Protein AF-K9PZU0-F1 (afdb_monomer_lite)

Radius of gyration: 14.16 Å; chains: 1; bounding box: 27×31×45 Å

pLDDT: mean 70.78, std 11.99, range [40.94, 88.12]

Foldseek 3Di:
DDKDWDDKDKDFAFDKAFDPDDFFWKDKAAPDQFPQDQDPNDRDHWWKWKWFWFDDPNDTDTDPDIDTADNGGPIDGPVVDPTDGGIIGIHRGRMIMMTGIHDD

Secondary structure (DSSP, 8-state):
--EEEEEEEEEETT-EEE--S--SEEEEEESS---EEEETTEEEEPPEEEEEEEEETTEEEE-S--EEEPSS---EE-TT--S-EEEEEEES-SEEEEEEEEE-

Structure (mmCIF, N/CA/C/O backbone):
data_AF-K9PZU0-F1
#
_entry.id   AF-K9PZU0-F1
#
loop_
_atom_site.group_PDB
_atom_site.id
_atom_site.type_symbol
_atom_site.label_atom_id
_atom_site.label_alt_id
_atom_site.label_comp_id
_atom_site.label_asym_id
_atom_site.label_entity_id
_atom_site.label_seq_id
_atom_site.pdbx_PDB_ins_code
_atom_site.Cartn_x
_atom_site.Cartn_y
_atom_site.Cartn_z
_atom_site.occupancy
_atom_site.B_iso_or_equiv
_atom_site.auth_seq_id
_atom_site.auth_comp_id
_atom_site.auth_asym_id
_atom_site.auth_atom_id
_atom_site.pdbx_PDB_model_num
ATOM 1 N N . MET A 1 1 ? -13.803 16.997 -0.142 1.00 66.81 1 MET A N 1
ATOM 2 C CA . MET A 1 1 ? -13.209 16.228 0.967 1.00 66.81 1 MET A CA 1
ATOM 3 C C . MET A 1 1 ? -11.743 16.609 1.054 1.00 66.81 1 MET A C 1
ATOM 5 O O . MET A 1 1 ? -11.105 16.636 0.006 1.00 66.81 1 MET A O 1
ATOM 9 N N . THR A 1 2 ? -11.242 16.973 2.234 1.00 82.69 2 THR A N 1
ATOM 10 C CA . THR A 1 2 ? -9.846 17.409 2.424 1.00 82.69 2 THR A CA 1
ATOM 11 C C . THR A 1 2 ? -9.033 16.243 2.979 1.00 82.69 2 THR A C 1
ATOM 13 O O . THR A 1 2 ? -9.517 15.538 3.859 1.00 82.69 2 THR A O 1
ATOM 16 N N . LEU A 1 3 ? -7.830 16.017 2.445 1.00 82.25 3 LEU A N 1
ATOM 17 C CA . LEU A 1 3 ? -6.925 14.956 2.893 1.00 82.25 3 LEU A CA 1
ATOM 18 C C . LEU A 1 3 ? -5.778 15.557 3.706 1.00 82.25 3 LEU A C 1
ATOM 20 O O . LEU A 1 3 ? -5.095 16.461 3.223 1.00 82.25 3 LEU A O 1
ATOM 24 N N . ILE A 1 4 ? -5.553 15.040 4.912 1.00 86.94 4 ILE A N 1
ATOM 25 C CA . ILE A 1 4 ? -4.469 15.455 5.809 1.00 86.94 4 ILE A CA 1
ATOM 26 C C . ILE A 1 4 ? -3.415 14.341 5.839 1.00 86.94 4 ILE A C 1
ATOM 28 O O . ILE A 1 4 ? -3.770 13.199 6.134 1.00 86.94 4 ILE A O 1
ATOM 32 N N . PRO A 1 5 ? -2.136 14.619 5.521 1.00 86.44 5 PRO A N 1
ATOM 33 C CA . PRO A 1 5 ? -1.083 13.615 5.620 1.00 86.44 5 PRO A CA 1
ATOM 34 C C . PRO A 1 5 ? -0.810 13.287 7.093 1.00 86.44 5 PRO A C 1
ATOM 36 O O . PRO A 1 5 ? -0.547 14.188 7.887 1.00 86.44 5 PRO A O 1
ATOM 39 N N . VAL A 1 6 ? -0.839 12.002 7.447 1.00 88.12 6 VAL A N 1
ATOM 40 C CA . VAL A 1 6 ? -0.603 11.524 8.825 1.00 88.12 6 VAL A CA 1
ATOM 41 C C . VAL A 1 6 ? 0.738 10.811 8.988 1.00 88.12 6 VAL A C 1
ATOM 43 O O . VAL A 1 6 ? 1.314 10.816 10.071 1.00 88.12 6 VAL A O 1
ATOM 46 N N . SER A 1 7 ? 1.275 10.224 7.917 1.00 87.31 7 SER A N 1
ATOM 47 C CA . SER A 1 7 ? 2.602 9.601 7.918 1.00 87.31 7 SER A CA 1
ATOM 48 C C . SER A 1 7 ? 3.200 9.614 6.516 1.00 87.31 7 SER A C 1
ATOM 50 O O . SER A 1 7 ? 2.481 9.450 5.534 1.00 87.31 7 SER A O 1
ATOM 52 N N . THR A 1 8 ? 4.511 9.827 6.405 1.00 87.25 8 THR A N 1
ATOM 53 C CA . THR A 1 8 ? 5.255 9.722 5.143 1.00 87.25 8 THR A CA 1
ATOM 54 C C . THR A 1 8 ? 6.535 8.947 5.382 1.00 87.25 8 THR A C 1
ATOM 56 O O . THR A 1 8 ? 7.333 9.313 6.243 1.00 87.25 8 THR A O 1
ATOM 59 N N . VAL A 1 9 ? 6.750 7.895 4.602 1.00 86.31 9 VAL A N 1
ATOM 60 C CA . VAL A 1 9 ? 7.939 7.051 4.708 1.00 86.31 9 VAL A CA 1
ATOM 61 C C . VAL A 1 9 ? 8.508 6.751 3.334 1.00 86.31 9 VAL A C 1
ATOM 63 O O . VAL A 1 9 ? 7.788 6.671 2.340 1.00 86.31 9 VAL A O 1
ATOM 66 N N . GLN A 1 10 ? 9.819 6.556 3.277 1.00 84.88 10 GLN A N 1
ATOM 67 C CA . GLN A 1 10 ? 10.474 6.005 2.104 1.00 84.88 10 GLN A CA 1
ATOM 68 C C . GLN A 1 10 ? 10.699 4.512 2.333 1.00 84.88 10 GLN A C 1
ATOM 70 O O . GLN A 1 10 ? 11.356 4.140 3.301 1.00 84.88 10 GLN A O 1
ATOM 75 N N . ALA A 1 11 ? 10.184 3.678 1.435 1.00 78.81 11 ALA A N 1
ATOM 76 C CA . ALA A 1 11 ? 10.318 2.227 1.499 1.00 78.81 11 ALA A CA 1
ATOM 77 C C . ALA A 1 11 ? 11.074 1.687 0.281 1.00 78.81 11 ALA A C 1
ATOM 79 O O . ALA A 1 11 ? 10.920 2.183 -0.845 1.00 78.81 11 ALA A O 1
ATOM 80 N N . LYS A 1 12 ? 11.894 0.661 0.506 1.00 76.06 12 LYS A N 1
ATOM 81 C CA . LYS A 1 12 ? 12.575 -0.114 -0.541 1.00 76.06 12 LYS A CA 1
ATOM 82 C C . LYS A 1 12 ? 11.801 -1.394 -0.866 1.00 76.06 12 LYS A C 1
ATOM 84 O O . LYS A 1 12 ? 10.877 -1.785 -0.162 1.00 76.06 12 LYS A O 1
ATOM 89 N N . SER A 1 13 ? 12.191 -2.055 -1.957 1.00 70.56 13 SER A N 1
ATOM 90 C CA . SER A 1 13 ? 11.590 -3.327 -2.385 1.00 70.56 13 SER A CA 1
ATOM 91 C C . SER A 1 13 ? 11.542 -4.358 -1.262 1.00 70.56 13 SER A C 1
ATOM 93 O O . SER A 1 13 ? 12.586 -4.696 -0.708 1.00 70.56 13 SER A O 1
ATOM 95 N N . GLY A 1 14 ? 10.359 -4.922 -1.011 1.00 67.81 14 GLY A N 1
ATOM 96 C CA . GLY A 1 14 ? 10.173 -5.981 -0.016 1.00 67.81 14 GLY A CA 1
ATOM 97 C C . GLY A 1 14 ? 10.266 -5.506 1.436 1.00 67.81 14 GLY A C 1
ATOM 98 O O . GLY A 1 14 ? 10.214 -6.334 2.343 1.00 67.81 14 GLY A O 1
ATOM 99 N N . GLU A 1 15 ? 10.398 -4.197 1.674 1.00 74.00 15 GLU A N 1
ATOM 100 C CA . GLU A 1 15 ? 10.244 -3.636 3.011 1.00 74.00 15 GLU A CA 1
ATOM 101 C C . GLU A 1 15 ? 8.758 -3.526 3.357 1.00 74.00 15 GLU A C 1
ATOM 103 O O . GLU A 1 15 ? 7.926 -3.129 2.538 1.00 74.00 15 GLU A O 1
ATOM 108 N N . ARG A 1 16 ? 8.437 -3.866 4.605 1.00 75.50 16 ARG A N 1
ATOM 109 C CA . ARG A 1 16 ? 7.115 -3.634 5.182 1.00 75.50 16 ARG A CA 1
ATOM 110 C C . ARG A 1 16 ? 7.108 -2.265 5.833 1.00 75.50 16 ARG A C 1
ATOM 112 O O . ARG A 1 16 ? 8.001 -1.961 6.624 1.00 75.50 16 ARG A O 1
ATOM 119 N N . ILE A 1 17 ? 6.087 -1.470 5.543 1.00 77.81 17 ILE A N 1
ATOM 120 C CA . ILE A 1 17 ? 5.865 -0.215 6.257 1.00 77.81 17 ILE A CA 1
ATOM 121 C C . ILE A 1 17 ? 5.022 -0.518 7.487 1.00 77.81 17 ILE A C 1
ATOM 123 O O . ILE A 1 17 ? 3.870 -0.905 7.301 1.00 77.81 17 ILE A O 1
ATOM 127 N N . PRO A 1 18 ? 5.532 -0.325 8.713 1.00 77.00 18 PRO A N 1
ATOM 128 C CA . PRO A 1 18 ? 4.689 -0.373 9.895 1.00 77.00 18 PRO A CA 1
ATOM 129 C C . PRO A 1 18 ? 3.718 0.809 9.883 1.00 77.00 18 PRO A C 1
ATOM 131 O O . PRO A 1 18 ? 4.106 1.945 9.600 1.00 77.00 18 PRO A O 1
ATOM 134 N N . VAL A 1 19 ? 2.461 0.543 10.217 1.00 76.31 19 VAL A N 1
ATOM 135 C CA . VAL A 1 19 ? 1.427 1.562 10.355 1.00 76.31 19 VAL A CA 1
ATOM 136 C C . VAL A 1 19 ? 0.916 1.552 11.789 1.00 76.31 19 VAL A C 1
ATOM 138 O O . VAL A 1 19 ? 0.433 0.539 12.281 1.00 76.31 19 VAL A O 1
ATOM 141 N N . SER A 1 20 ? 1.055 2.689 12.471 1.00 68.62 20 SER A N 1
ATOM 142 C CA . SER A 1 20 ? 0.620 2.882 13.862 1.00 68.62 20 SER A CA 1
ATOM 143 C C . SER A 1 20 ? -0.515 3.900 14.003 1.00 68.62 20 SER A C 1
ATOM 145 O O . SER A 1 20 ? -0.844 4.303 15.114 1.00 68.62 20 SER A O 1
ATOM 147 N N . VAL A 1 21 ? -1.059 4.374 12.883 1.00 68.50 21 VAL A N 1
ATOM 148 C CA . VAL A 1 21 ? -2.092 5.412 12.804 1.00 68.50 21 VAL A CA 1
ATOM 149 C C . VAL A 1 21 ? -3.145 4.973 11.802 1.00 68.50 21 VAL A C 1
ATOM 151 O O . VAL A 1 21 ? -2.793 4.481 10.732 1.00 68.50 21 VAL A O 1
ATOM 154 N N . GLU A 1 22 ? -4.420 5.148 12.143 1.00 76.00 22 GLU A N 1
ATOM 155 C CA . GLU A 1 22 ? -5.520 4.938 11.201 1.00 76.00 22 GLU A CA 1
ATOM 156 C C . GLU A 1 22 ? -5.385 5.901 10.014 1.00 76.00 22 GLU A C 1
ATOM 158 O O . GLU A 1 22 ? -4.981 7.056 10.163 1.00 76.00 22 GLU A O 1
ATOM 163 N N . PHE A 1 23 ? -5.691 5.411 8.818 1.00 79.06 23 PHE A N 1
ATOM 164 C CA . PHE A 1 23 ? -5.611 6.182 7.585 1.00 79.06 23 PHE A CA 1
ATOM 165 C C . PHE A 1 23 ? -6.708 5.717 6.629 1.00 79.06 23 PHE A C 1
ATOM 167 O O . PHE A 1 23 ? -7.011 4.530 6.541 1.00 79.06 23 PHE A O 1
ATOM 174 N N . ASP A 1 24 ? -7.277 6.661 5.887 1.00 75.38 24 ASP A N 1
ATOM 175 C CA . ASP A 1 24 ? -8.332 6.389 4.907 1.00 75.38 24 ASP A CA 1
ATOM 176 C C . ASP A 1 24 ? -7.744 6.108 3.517 1.00 75.38 24 ASP A C 1
ATOM 178 O O . ASP A 1 24 ? -8.365 5.449 2.681 1.00 75.38 24 ASP A O 1
ATOM 182 N N . TYR A 1 25 ? -6.533 6.620 3.263 1.00 77.50 25 TYR A N 1
ATOM 183 C CA . TYR A 1 25 ? -5.937 6.649 1.933 1.00 77.50 25 TYR A CA 1
ATOM 184 C C . TYR A 1 25 ? -4.425 6.467 1.921 1.00 77.50 25 TYR A C 1
ATOM 186 O O . TYR A 1 25 ? -3.711 6.954 2.798 1.00 77.50 25 TYR A O 1
ATOM 194 N N . VAL A 1 26 ? -3.930 5.862 0.839 1.00 78.94 26 VAL A N 1
ATOM 195 C CA . VAL A 1 26 ? -2.494 5.724 0.550 1.00 78.94 26 VAL A CA 1
ATOM 196 C C . VAL A 1 26 ? -2.155 6.394 -0.773 1.00 78.94 26 VAL A C 1
ATOM 198 O O . VAL A 1 26 ? -2.784 6.124 -1.799 1.00 78.94 26 VAL A O 1
ATOM 201 N N . GLN A 1 27 ? -1.108 7.214 -0.770 1.00 79.69 27 GLN A N 1
ATOM 202 C CA . GLN A 1 27 ? -0.457 7.716 -1.974 1.00 79.69 27 GLN A CA 1
ATOM 203 C C . GLN A 1 27 ? 0.945 7.123 -2.094 1.00 79.69 27 GLN A C 1
ATOM 205 O O . GLN A 1 27 ? 1.692 7.083 -1.120 1.00 79.69 27 GLN A O 1
ATOM 210 N N . VAL A 1 28 ? 1.323 6.709 -3.306 1.00 77.56 28 VAL A N 1
ATOM 211 C CA . VAL A 1 28 ? 2.647 6.138 -3.586 1.00 77.56 28 VAL A CA 1
ATOM 212 C C . VAL A 1 28 ? 3.341 6.914 -4.692 1.00 77.56 28 VAL A C 1
ATOM 214 O O . VAL A 1 28 ? 2.946 6.862 -5.854 1.00 77.56 28 VAL A O 1
ATOM 217 N N . GLN A 1 29 ? 4.408 7.620 -4.341 1.00 78.38 29 GLN A N 1
ATOM 218 C CA . GLN A 1 29 ? 5.281 8.303 -5.281 1.00 78.38 29 GLN A CA 1
ATOM 219 C C . GLN A 1 29 ? 6.524 7.456 -5.562 1.00 78.38 29 GLN A C 1
ATOM 221 O O . GLN A 1 29 ? 7.304 7.111 -4.680 1.00 78.38 29 GLN A O 1
ATOM 226 N N . PHE A 1 30 ? 6.754 7.163 -6.833 1.00 72.00 30 PHE A N 1
ATOM 227 C CA . PHE A 1 30 ? 7.904 6.388 -7.274 1.00 72.00 30 PHE A CA 1
ATOM 228 C C . PHE A 1 30 ? 9.173 7.251 -7.283 1.00 72.00 30 PHE A C 1
ATOM 230 O O . PHE A 1 30 ? 9.223 8.263 -7.978 1.00 72.00 30 PHE A O 1
ATOM 237 N N . LEU A 1 31 ? 10.215 6.835 -6.553 1.00 67.81 31 LEU A N 1
ATOM 238 C CA . LEU A 1 31 ? 11.507 7.545 -6.516 1.00 67.81 31 LEU A CA 1
ATOM 239 C C . LEU A 1 31 ? 12.480 7.106 -7.607 1.00 67.81 31 LEU A C 1
ATOM 241 O O . LEU A 1 31 ? 13.401 7.831 -7.970 1.00 67.81 31 LEU A O 1
ATOM 245 N N . THR A 1 32 ? 12.297 5.897 -8.119 1.00 61.19 32 THR A N 1
ATOM 246 C CA . THR A 1 32 ? 13.080 5.365 -9.233 1.00 61.19 32 THR A CA 1
ATOM 247 C C . THR A 1 32 ? 12.121 4.972 -10.339 1.00 61.19 32 THR A C 1
ATOM 249 O O . THR A 1 32 ? 10.962 4.648 -10.069 1.00 61.19 32 THR A O 1
ATOM 252 N N . PHE A 1 33 ? 12.588 4.984 -11.589 1.00 55.41 33 PHE A N 1
ATOM 253 C CA . PHE A 1 33 ? 11.862 4.306 -12.654 1.00 55.41 33 PHE A CA 1
ATOM 254 C C . PHE A 1 33 ? 11.698 2.847 -12.212 1.00 55.41 33 PHE A C 1
ATOM 256 O O . PHE A 1 33 ? 12.683 2.110 -12.140 1.00 55.41 33 PHE A O 1
ATOM 263 N N . ALA A 1 34 ? 10.474 2.463 -11.830 1.00 54.00 34 ALA A N 1
ATOM 264 C CA . ALA A 1 34 ? 10.124 1.080 -11.533 1.00 54.00 34 ALA A CA 1
ATOM 265 C C . ALA A 1 34 ? 10.651 0.186 -12.658 1.00 54.00 34 ALA A C 1
ATOM 267 O O . ALA A 1 34 ? 10.725 0.651 -13.800 1.00 54.00 34 ALA A O 1
ATOM 268 N N . ASN A 1 35 ? 11.070 -1.042 -12.312 1.00 51.56 35 ASN A N 1
ATOM 269 C CA . ASN A 1 35 ? 11.746 -1.964 -13.227 1.00 51.56 35 ASN A CA 1
ATOM 270 C C . ASN A 1 35 ? 11.105 -1.866 -14.610 1.00 51.56 35 ASN A C 1
ATOM 272 O O . ASN A 1 35 ? 9.940 -2.217 -14.805 1.00 51.56 35 ASN A O 1
ATOM 276 N N . VAL A 1 36 ? 11.864 -1.293 -15.538 1.00 53.97 36 VAL A N 1
ATOM 277 C CA . VAL A 1 36 ? 11.458 -1.207 -16.925 1.00 53.97 36 VAL A CA 1
ATOM 278 C C . VAL A 1 36 ? 11.599 -2.621 -17.456 1.00 53.97 36 VAL A C 1
ATOM 280 O O . VAL A 1 36 ? 12.711 -3.080 -17.713 1.00 53.97 36 VAL A O 1
ATOM 283 N N . SER A 1 37 ? 10.484 -3.330 -17.553 1.00 53.41 37 SER A N 1
ATOM 284 C CA . SER A 1 37 ? 10.431 -4.623 -18.214 1.00 53.41 37 SER A CA 1
ATOM 285 C C . SER A 1 37 ? 9.997 -4.425 -19.663 1.00 53.41 37 SER A C 1
ATOM 287 O O . SER A 1 37 ? 9.344 -3.445 -20.026 1.00 53.41 37 SER A O 1
ATOM 289 N N . HIS A 1 38 ? 10.404 -5.352 -20.519 1.00 48.94 38 HIS A N 1
ATOM 290 C CA . HIS A 1 38 ? 9.885 -5.428 -21.875 1.00 48.94 38 HIS A CA 1
ATOM 291 C C . HIS A 1 38 ? 8.837 -6.533 -21.881 1.00 48.94 38 HIS A C 1
ATOM 293 O O . HIS A 1 38 ? 9.136 -7.667 -21.513 1.00 48.94 38 HIS A O 1
ATOM 299 N N . PHE A 1 39 ? 7.611 -6.184 -22.254 1.00 41.53 39 PHE A N 1
ATOM 300 C CA . PHE A 1 39 ? 6.547 -7.147 -22.504 1.00 41.53 39 PHE A CA 1
ATOM 301 C C . PHE A 1 39 ? 6.083 -6.916 -23.938 1.00 41.53 39 PHE A C 1
ATOM 303 O O . PHE A 1 39 ? 5.755 -5.786 -24.295 1.00 41.53 39 PHE A O 1
ATOM 310 N N . ASP A 1 40 ? 6.151 -7.960 -24.763 1.00 43.09 40 ASP A N 1
ATOM 311 C CA . ASP A 1 40 ? 5.763 -7.914 -26.180 1.00 43.09 40 ASP A CA 1
ATOM 312 C C . ASP A 1 40 ? 6.478 -6.816 -27.006 1.00 43.09 40 ASP A C 1
ATOM 314 O O . ASP A 1 40 ? 5.887 -6.124 -27.824 1.00 43.09 40 ASP A O 1
ATOM 318 N N . GLY A 1 41 ? 7.768 -6.575 -26.734 1.00 50.47 41 GLY A N 1
ATOM 319 C CA . GLY A 1 41 ? 8.560 -5.548 -27.431 1.00 50.47 41 GLY A CA 1
ATOM 320 C C . GLY A 1 41 ? 8.306 -4.099 -26.985 1.00 50.47 41 GLY A C 1
ATOM 321 O O . GLY A 1 41 ? 9.055 -3.205 -27.378 1.00 50.47 41 GLY A O 1
ATOM 322 N N . TYR A 1 42 ? 7.331 -3.852 -26.104 1.00 40.94 42 TYR A N 1
ATOM 323 C CA . TYR A 1 42 ? 7.037 -2.523 -25.570 1.00 40.94 42 TYR A CA 1
ATOM 324 C C . TYR A 1 42 ? 7.670 -2.297 -24.194 1.00 40.94 42 TYR A C 1
ATOM 326 O O . TYR A 1 42 ? 7.637 -3.152 -23.302 1.00 40.94 42 TYR A O 1
ATOM 334 N N . LYS A 1 43 ? 8.217 -1.089 -24.006 1.00 50.72 43 LYS A N 1
ATOM 335 C CA . LYS A 1 43 ? 8.747 -0.609 -22.727 1.00 50.72 43 LYS A CA 1
ATOM 336 C C . LYS A 1 43 ? 7.598 -0.462 -21.726 1.00 50.72 43 LYS A C 1
ATOM 338 O O . LYS A 1 43 ? 6.855 0.518 -21.773 1.00 50.72 43 L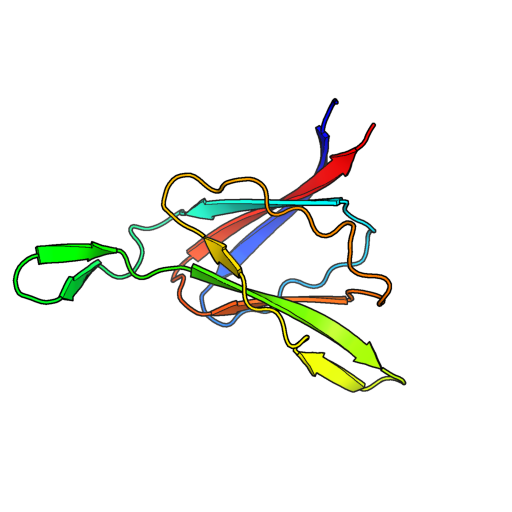YS A O 1
ATOM 343 N N . THR A 1 44 ? 7.477 -1.413 -20.807 1.00 52.62 44 THR A N 1
ATOM 344 C CA . THR A 1 44 ? 6.434 -1.437 -19.779 1.00 52.62 44 THR A CA 1
ATOM 345 C C . THR A 1 44 ? 7.056 -1.167 -18.414 1.00 52.62 44 THR A C 1
ATOM 347 O O . THR A 1 44 ? 8.190 -1.545 -18.128 1.00 52.62 44 THR A O 1
ATOM 350 N N . ILE A 1 45 ? 6.337 -0.451 -17.557 1.00 58.38 45 ILE A N 1
ATOM 351 C CA . ILE A 1 45 ? 6.771 -0.217 -16.180 1.00 58.38 45 ILE A CA 1
ATOM 352 C C . ILE A 1 45 ? 6.094 -1.249 -15.299 1.00 58.38 45 ILE A C 1
ATOM 354 O O . ILE A 1 45 ? 4.869 -1.383 -15.348 1.00 58.38 45 ILE A O 1
ATOM 358 N N . ALA A 1 46 ? 6.897 -1.975 -14.520 1.00 58.66 46 ALA A N 1
ATOM 359 C CA . ALA A 1 46 ? 6.383 -2.959 -13.586 1.00 58.66 46 ALA A CA 1
ATOM 360 C C . ALA A 1 46 ? 5.359 -2.305 -12.634 1.00 58.66 46 ALA A C 1
ATOM 362 O O . ALA A 1 46 ? 5.645 -1.245 -12.067 1.00 58.66 46 ALA A O 1
ATOM 363 N N . PRO A 1 47 ? 4.163 -2.896 -12.474 1.00 58.81 47 PRO A N 1
ATOM 364 C CA . PRO A 1 47 ? 3.192 -2.416 -11.500 1.00 58.81 47 PRO A CA 1
ATOM 365 C C . PRO A 1 47 ? 3.731 -2.539 -10.071 1.00 58.81 47 PRO A C 1
ATOM 367 O O . PRO A 1 47 ? 4.411 -3.515 -9.754 1.00 58.81 47 PRO A O 1
ATOM 370 N N . ILE A 1 48 ? 3.387 -1.577 -9.208 1.00 68.06 48 ILE A N 1
ATOM 371 C CA . ILE A 1 48 ? 3.505 -1.769 -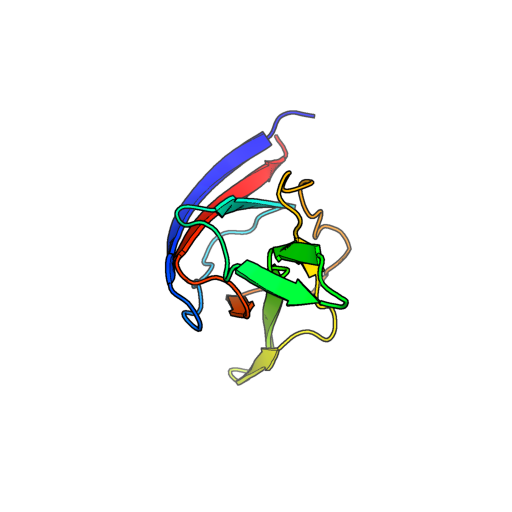7.757 1.00 68.06 48 ILE A CA 1
ATOM 372 C C . ILE A 1 48 ? 2.253 -2.472 -7.273 1.00 68.06 48 ILE A C 1
ATOM 374 O O . ILE A 1 48 ? 1.139 -2.064 -7.613 1.00 68.06 48 ILE A O 1
ATOM 378 N N . PHE A 1 49 ? 2.465 -3.485 -6.447 1.00 73.38 49 PHE A N 1
ATOM 379 C CA . PHE A 1 49 ? 1.432 -4.139 -5.677 1.00 73.38 49 PHE A CA 1
ATOM 380 C C . PHE A 1 49 ? 1.546 -3.700 -4.223 1.00 73.38 49 PHE A C 1
ATOM 382 O O . PHE A 1 49 ? 2.628 -3.729 -3.636 1.00 73.38 49 PHE A O 1
ATOM 389 N N . ILE A 1 50 ? 0.423 -3.259 -3.669 1.00 76.06 50 ILE A N 1
ATOM 390 C CA . ILE A 1 50 ? 0.294 -2.954 -2.248 1.00 76.06 50 ILE A CA 1
ATOM 391 C C . ILE A 1 50 ? -0.676 -3.957 -1.663 1.00 76.06 50 ILE A C 1
ATOM 393 O O . ILE A 1 50 ? -1.790 -4.108 -2.170 1.00 76.06 50 ILE A O 1
ATOM 397 N N . GLN A 1 51 ? -0.259 -4.620 -0.596 1.00 81.00 51 GLN A N 1
ATOM 398 C CA . GLN A 1 51 ? -1.101 -5.541 0.143 1.00 81.00 51 GLN A CA 1
ATOM 399 C C . GLN A 1 51 ? -1.150 -5.100 1.608 1.00 81.00 51 GLN A C 1
ATOM 401 O O . GLN A 1 51 ? -0.098 -4.988 2.244 1.00 81.00 51 GLN A O 1
ATOM 406 N N . PRO A 1 52 ? -2.339 -4.813 2.163 1.00 80.00 52 PRO A N 1
ATOM 407 C CA . PRO A 1 52 ? -2.474 -4.575 3.589 1.00 80.00 52 PRO A CA 1
ATOM 408 C C . PRO A 1 52 ? -2.069 -5.825 4.366 1.00 80.00 52 PRO A C 1
ATOM 410 O O . PRO A 1 52 ? -2.419 -6.943 3.992 1.00 80.00 52 PRO A O 1
ATOM 413 N N . VAL A 1 53 ? -1.347 -5.636 5.459 1.00 83.38 53 VAL A N 1
ATOM 414 C CA . VAL A 1 53 ? -1.066 -6.680 6.441 1.00 83.38 53 VAL A CA 1
ATOM 415 C C . VAL A 1 53 ? -1.917 -6.380 7.660 1.00 83.38 53 VAL A C 1
ATOM 417 O O . VAL A 1 53 ? -1.929 -5.253 8.157 1.00 83.38 53 VAL A O 1
ATOM 420 N N . VAL A 1 54 ? -2.646 -7.391 8.110 1.00 82.62 54 VAL A N 1
ATOM 421 C CA . VAL A 1 54 ? -3.534 -7.307 9.266 1.00 82.62 54 VAL A CA 1
ATOM 422 C C . VAL A 1 54 ? -3.010 -8.218 10.366 1.00 82.62 54 VAL A C 1
ATOM 424 O O . VAL A 1 54 ? -2.447 -9.283 10.095 1.00 82.62 54 VAL A O 1
ATOM 427 N N . ASP A 1 55 ? -3.190 -7.792 11.609 1.00 79.94 55 ASP A N 1
ATOM 428 C CA . ASP A 1 55 ? -2.896 -8.620 12.774 1.00 79.94 55 ASP A CA 1
ATOM 429 C C . ASP A 1 55 ? -4.159 -9.386 13.182 1.00 79.94 55 ASP A C 1
ATOM 431 O O . ASP A 1 55 ? -5.208 -8.796 13.454 1.00 79.94 55 ASP A O 1
ATOM 435 N N . ILE A 1 56 ? -4.054 -10.716 13.209 1.00 80.38 56 ILE A N 1
ATOM 436 C CA . ILE A 1 56 ? -5.090 -11.607 13.722 1.00 80.38 56 ILE A CA 1
ATOM 437 C C . ILE A 1 56 ? -4.502 -12.399 14.892 1.00 80.38 56 ILE A C 1
ATOM 439 O O . ILE A 1 56 ? -3.889 -13.451 14.711 1.00 80.38 56 ILE A O 1
ATOM 443 N N . GLY A 1 57 ? -4.695 -11.890 16.111 1.00 79.94 57 GLY A N 1
ATOM 444 C CA . GLY A 1 57 ? -4.298 -12.585 17.340 1.00 79.94 57 GLY A CA 1
ATOM 445 C C . GLY A 1 57 ? -2.782 -12.685 17.549 1.00 79.94 57 GLY A C 1
ATOM 446 O O . GLY A 1 57 ? -2.301 -13.707 18.034 1.00 79.94 57 GLY A O 1
ATOM 447 N N . GLY A 1 58 ? -2.027 -11.653 17.169 1.00 77.38 58 GLY A N 1
ATOM 448 C CA . GLY A 1 58 ? -0.564 -11.598 17.225 1.00 77.38 58 GLY A CA 1
ATOM 449 C C . GLY A 1 58 ? 0.126 -12.204 16.000 1.00 77.38 58 GLY A C 1
ATOM 450 O O . GLY A 1 58 ? 1.356 -12.280 15.961 1.00 77.38 58 GLY A O 1
ATOM 451 N N . ILE A 1 59 ? -0.641 -12.655 15.003 1.00 79.38 59 ILE A N 1
ATOM 452 C CA . ILE A 1 59 ? -0.127 -13.221 13.756 1.00 79.38 59 ILE A CA 1
ATOM 453 C C . ILE A 1 59 ? -0.360 -12.212 12.634 1.00 79.38 59 ILE A C 1
ATOM 455 O O . ILE A 1 59 ? -1.495 -11.928 12.258 1.00 79.38 59 ILE A O 1
ATOM 459 N N . ASN A 1 60 ? 0.734 -11.711 12.060 1.00 82.06 60 ASN A N 1
ATOM 460 C CA . ASN A 1 60 ? 0.686 -10.837 10.892 1.00 82.06 60 ASN A CA 1
ATOM 461 C C . ASN A 1 60 ? 0.390 -11.659 9.635 1.00 82.06 60 ASN A C 1
ATOM 463 O O . ASN A 1 60 ? 1.241 -12.430 9.179 1.00 82.06 60 ASN A O 1
ATOM 467 N N . VAL A 1 61 ? -0.794 -11.464 9.062 1.00 81.38 61 VAL A N 1
ATOM 468 C CA . VAL A 1 61 ? -1.224 -12.115 7.822 1.00 81.38 61 VAL A CA 1
ATOM 469 C C . VAL A 1 61 ? -1.475 -11.082 6.733 1.00 81.38 61 VAL A C 1
ATOM 471 O O . VAL A 1 61 ? -1.933 -9.968 6.987 1.00 81.38 61 VAL A O 1
ATOM 474 N N . ALA A 1 62 ? -1.157 -11.445 5.494 1.00 80.06 62 ALA A N 1
ATOM 475 C CA . ALA A 1 62 ? -1.429 -10.589 4.353 1.00 80.06 62 ALA A CA 1
ATOM 476 C C . ALA A 1 62 ? -2.926 -10.662 4.008 1.00 80.06 62 ALA A C 1
ATOM 478 O O . ALA A 1 62 ? -3.491 -11.749 3.887 1.00 80.06 62 ALA A O 1
ATOM 479 N N . TYR A 1 63 ? -3.572 -9.508 3.882 1.00 75.50 63 TYR A N 1
ATOM 480 C CA . TYR A 1 63 ? -4.988 -9.393 3.545 1.00 75.50 63 TYR A CA 1
ATOM 481 C C . TYR A 1 63 ? -5.222 -9.773 2.077 1.00 75.50 63 TYR A C 1
ATOM 483 O O . TYR A 1 63 ? -4.371 -9.487 1.239 1.00 75.50 63 TYR A O 1
ATOM 491 N N . ASP A 1 64 ? -6.344 -10.412 1.733 1.00 72.94 64 ASP A N 1
ATOM 492 C CA . ASP A 1 64 ? -6.520 -11.030 0.402 1.00 72.94 64 AS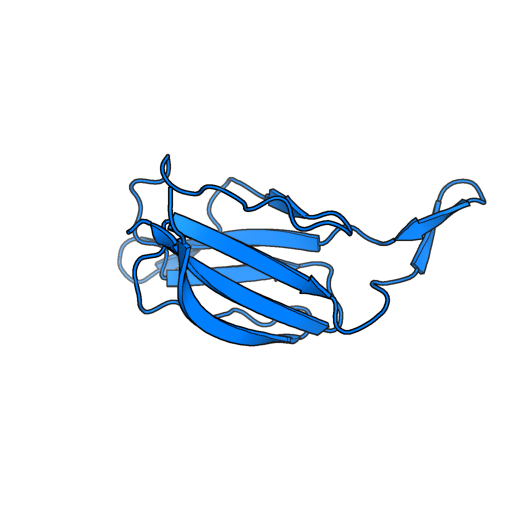P A CA 1
ATOM 493 C C . ASP A 1 64 ? -6.543 -10.033 -0.775 1.00 72.94 64 ASP A C 1
ATOM 495 O O . ASP A 1 64 ? -6.355 -10.423 -1.929 1.00 72.94 64 ASP A O 1
ATOM 499 N N . LYS A 1 65 ? -6.723 -8.737 -0.490 1.00 70.25 65 LYS A N 1
ATOM 500 C CA . LYS A 1 65 ? -6.762 -7.682 -1.500 1.00 70.25 65 LYS A CA 1
ATOM 501 C C . LYS A 1 65 ? -5.364 -7.169 -1.814 1.00 70.25 65 LYS A C 1
ATOM 503 O O . LYS A 1 65 ? -4.694 -6.568 -0.975 1.00 70.25 65 LYS A O 1
ATOM 508 N N . THR A 1 66 ? -4.972 -7.315 -3.075 1.00 73.44 66 THR A N 1
ATOM 509 C CA . THR A 1 66 ? -3.781 -6.679 -3.640 1.00 73.44 66 THR A CA 1
ATOM 510 C C . THR A 1 66 ? -4.186 -5.530 -4.558 1.00 73.44 66 THR A C 1
ATOM 512 O O . THR A 1 66 ? -4.926 -5.719 -5.525 1.00 73.44 66 THR A O 1
ATOM 515 N N . TYR A 1 67 ? -3.662 -4.336 -4.298 1.00 71.94 67 TYR A N 1
ATOM 516 C CA . TYR A 1 67 ? -3.942 -3.144 -5.091 1.00 71.94 67 TYR A CA 1
ATOM 517 C C . TYR A 1 67 ? -2.812 -2.875 -6.078 1.00 71.94 67 TYR A C 1
ATOM 519 O O . TYR A 1 67 ? -1.644 -2.792 -5.698 1.00 71.94 67 TYR A O 1
ATOM 527 N N . ARG A 1 68 ? -3.162 -2.707 -7.356 1.00 67.56 68 ARG A N 1
ATOM 528 C CA . ARG A 1 68 ? -2.221 -2.323 -8.412 1.00 67.56 68 ARG A CA 1
ATOM 529 C C . ARG A 1 68 ? -2.155 -0.803 -8.520 1.00 67.56 68 ARG A C 1
ATOM 531 O O . ARG A 1 68 ? -3.139 -0.175 -8.900 1.00 67.56 68 ARG A O 1
ATOM 538 N N . VAL A 1 69 ? -0.982 -0.222 -8.285 1.00 64.25 69 VAL A N 1
ATOM 539 C CA . VA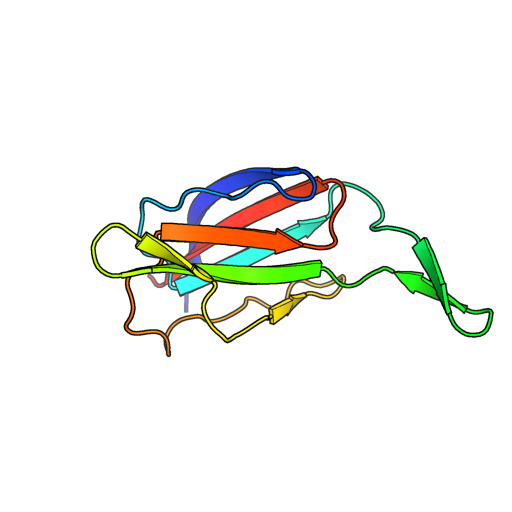L A 1 69 ? -0.756 1.225 -8.429 1.00 64.25 69 VAL A CA 1
ATOM 540 C C . VAL A 1 69 ? -0.003 1.516 -9.726 1.00 64.25 69 VAL A C 1
ATOM 542 O O . VAL A 1 69 ? 1.046 0.927 -9.995 1.00 64.25 69 VAL A O 1
ATOM 545 N N . ASN A 1 70 ? -0.547 2.416 -10.552 1.00 54.19 70 ASN A N 1
ATOM 546 C CA . ASN A 1 70 ? 0.091 2.893 -11.785 1.00 54.19 70 ASN A CA 1
ATOM 547 C C . ASN A 1 70 ? 0.751 4.275 -11.570 1.00 54.19 70 ASN A C 1
ATOM 549 O O . ASN A 1 70 ? 0.562 4.902 -10.534 1.00 54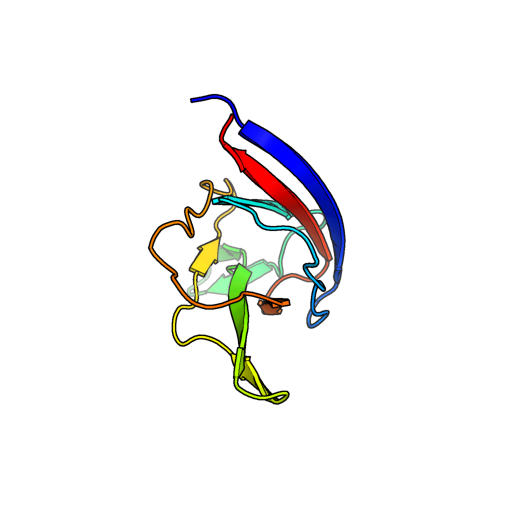.19 70 ASN A O 1
ATOM 553 N N . LYS A 1 71 ? 1.518 4.759 -12.560 1.00 48.94 71 LYS A N 1
ATOM 554 C CA . LYS A 1 71 ? 2.329 6.002 -12.551 1.00 48.94 71 LYS A CA 1
ATOM 555 C C . LYS A 1 71 ? 1.635 7.287 -12.072 1.00 48.94 71 LYS A C 1
ATOM 557 O O . LYS A 1 71 ? 2.331 8.237 -11.733 1.00 48.94 71 LYS A O 1
ATOM 562 N N . ASN A 1 72 ? 0.307 7.317 -12.057 1.00 48.56 72 ASN A N 1
ATOM 563 C CA . ASN A 1 72 ? -0.475 8.263 -11.272 1.00 48.56 72 ASN A CA 1
ATOM 564 C C . ASN A 1 72 ? -1.088 7.459 -10.127 1.00 48.56 72 ASN A C 1
ATOM 566 O O . ASN A 1 72 ? -2.021 6.700 -10.411 1.00 48.56 72 ASN A O 1
ATOM 570 N N . PRO A 1 73 ? -0.579 7.559 -8.884 1.00 48.41 73 PRO A N 1
ATOM 571 C CA . PRO A 1 73 ? -1.170 6.857 -7.761 1.00 48.41 73 PRO A CA 1
ATOM 572 C C . PRO A 1 73 ? -2.563 7.437 -7.556 1.00 48.41 73 PRO A C 1
ATOM 574 O O . PRO A 1 73 ? -2.747 8.484 -6.941 1.00 48.41 73 PRO A O 1
ATOM 577 N N . SER A 1 74 ? -3.549 6.784 -8.159 1.00 50.44 74 SER A N 1
ATOM 578 C CA . SER A 1 74 ? -4.933 6.985 -7.783 1.00 50.44 74 SER A CA 1
ATOM 579 C C . SER A 1 74 ? -4.971 6.602 -6.317 1.00 50.44 74 SER A C 1
ATOM 581 O O . SER A 1 74 ? -4.530 5.511 -5.956 1.00 50.44 74 SER A O 1
ATOM 583 N N . ILE A 1 75 ? -5.372 7.556 -5.494 1.00 55.19 75 ILE A N 1
ATOM 584 C CA . ILE A 1 75 ? -5.597 7.381 -4.072 1.00 55.19 75 ILE A CA 1
ATOM 585 C C . ILE A 1 75 ? -6.355 6.059 -3.870 1.00 55.19 75 ILE A C 1
ATOM 587 O O . ILE A 1 75 ? -7.464 5.905 -4.383 1.00 55.19 75 ILE A O 1
ATOM 591 N N . ILE A 1 76 ? -5.726 5.084 -3.207 1.00 63.09 76 ILE A N 1
ATOM 592 C CA . ILE A 1 76 ? -6.411 3.836 -2.863 1.00 63.09 76 ILE A CA 1
ATOM 593 C C . ILE A 1 76 ? -7.210 4.127 -1.604 1.00 63.09 76 ILE A C 1
ATOM 595 O O . ILE A 1 76 ? -6.627 4.438 -0.567 1.00 63.09 76 ILE A O 1
ATOM 599 N N . ASP A 1 77 ? -8.527 4.054 -1.732 1.00 64.94 77 ASP A N 1
ATOM 600 C CA . ASP A 1 77 ? -9.469 4.138 -0.625 1.00 64.94 77 ASP A CA 1
ATOM 601 C C . ASP A 1 77 ? -9.538 2.782 0.088 1.00 64.94 77 ASP A C 1
ATOM 603 O O . ASP A 1 77 ? -9.800 1.761 -0.553 1.00 64.94 77 ASP A O 1
ATOM 607 N N . LEU A 1 78 ? -9.261 2.764 1.393 1.00 66.69 78 LEU A N 1
ATOM 608 C CA . LEU A 1 78 ? -9.320 1.554 2.219 1.00 66.69 78 LEU A CA 1
ATOM 609 C C . LEU A 1 78 ? -10.529 1.527 3.165 1.00 66.69 78 LEU A C 1
ATOM 611 O O . LEU A 1 78 ? -10.606 0.641 4.015 1.00 66.69 78 LEU A O 1
ATOM 615 N N . ARG A 1 79 ? -11.497 2.442 3.008 1.00 60.59 79 ARG A N 1
ATOM 616 C CA . ARG A 1 79 ? -12.639 2.594 3.931 1.00 60.59 79 ARG A CA 1
ATOM 617 C C . ARG A 1 79 ? -13.556 1.369 4.042 1.00 60.59 79 ARG A C 1
ATOM 619 O O . ARG A 1 79 ? -14.260 1.235 5.037 1.00 60.59 79 ARG A O 1
ATOM 626 N N . ASP A 1 80 ? -13.504 0.437 3.091 1.00 60.66 80 ASP A N 1
ATOM 627 C CA . ASP A 1 80 ? -14.267 -0.822 3.138 1.00 60.66 80 ASP A CA 1
ATOM 628 C C . ASP A 1 80 ? -13.602 -1.930 3.988 1.00 60.66 80 ASP A C 1
ATOM 630 O O . ASP A 1 80 ? -14.070 -3.073 3.994 1.00 60.66 80 ASP A O 1
ATOM 634 N N . VAL A 1 81 ? -12.484 -1.650 4.670 1.00 64.31 81 VAL A N 1
ATOM 635 C CA . VAL A 1 81 ? -11.722 -2.648 5.439 1.00 64.31 81 VAL A CA 1
ATOM 636 C C . VAL A 1 81 ? -11.936 -2.443 6.939 1.00 64.31 81 VAL A C 1
ATOM 638 O O . VAL A 1 81 ? -11.399 -1.520 7.535 1.00 64.31 81 VAL A O 1
ATOM 641 N N . SER A 1 82 ? -12.685 -3.345 7.579 1.00 65.25 82 SER A N 1
ATOM 642 C CA . SER A 1 82 ? -12.970 -3.296 9.025 1.00 65.25 82 SER A CA 1
ATOM 643 C C . SER A 1 82 ? -11.922 -3.998 9.903 1.00 65.25 82 SER A C 1
ATOM 645 O O . SER A 1 82 ? -12.170 -4.229 11.086 1.00 65.25 82 SER A O 1
ATOM 647 N N . LEU A 1 83 ? -10.794 -4.427 9.330 1.00 70.81 83 LEU A N 1
ATOM 648 C CA . LEU A 1 83 ? -9.729 -5.131 10.049 1.00 70.81 83 LEU A CA 1
ATOM 649 C C . LEU A 1 83 ? -8.594 -4.168 10.425 1.00 70.81 83 LEU A C 1
ATOM 651 O O . LEU A 1 83 ? -8.286 -3.273 9.638 1.00 70.81 83 LEU A O 1
ATOM 655 N N . PRO A 1 84 ? -7.930 -4.367 11.580 1.00 74.94 84 PRO A N 1
ATOM 656 C CA . PRO A 1 84 ? -6.808 -3.534 11.998 1.00 74.94 84 PRO A CA 1
ATOM 657 C C . PRO A 1 84 ? -5.602 -3.762 11.078 1.00 74.94 84 PRO A C 1
ATOM 659 O O . PRO A 1 84 ? -4.933 -4.797 11.138 1.00 74.94 84 PRO A O 1
ATOM 662 N N . ILE A 1 85 ? -5.330 -2.790 10.207 1.00 78.12 85 ILE A N 1
ATOM 663 C CA . ILE A 1 85 ? -4.157 -2.788 9.328 1.00 78.12 85 ILE A CA 1
ATOM 664 C C . ILE A 1 85 ? -2.941 -2.355 10.150 1.00 78.12 85 ILE A C 1
ATOM 666 O O . ILE A 1 85 ? -2.917 -1.253 10.691 1.00 78.12 85 ILE A O 1
ATOM 670 N N . THR A 1 86 ? -1.919 -3.206 10.222 1.00 81.81 86 THR A N 1
ATOM 671 C CA . THR A 1 86 ? -0.694 -2.956 11.005 1.00 81.81 86 THR A CA 1
ATOM 672 C C . THR A 1 86 ? 0.521 -2.664 10.139 1.00 81.81 86 THR A C 1
ATOM 674 O O . THR A 1 86 ? 1.502 -2.089 10.612 1.00 81.81 86 THR A O 1
ATOM 677 N N . ALA A 1 87 ? 0.481 -3.046 8.862 1.00 82.50 87 ALA A N 1
ATOM 678 C CA . ALA A 1 87 ? 1.532 -2.726 7.913 1.00 82.50 87 ALA A CA 1
ATOM 679 C C . ALA A 1 87 ? 1.032 -2.738 6.464 1.00 82.50 87 ALA A C 1
ATOM 681 O O . ALA A 1 87 ? -0.048 -3.239 6.156 1.00 82.50 87 ALA A O 1
ATOM 682 N N . LEU A 1 88 ? 1.855 -2.214 5.558 1.00 80.31 88 LEU A N 1
ATOM 683 C CA . LEU A 1 88 ? 1.691 -2.367 4.114 1.00 80.31 88 LEU A CA 1
ATOM 684 C C . LEU A 1 88 ? 2.886 -3.142 3.551 1.00 80.31 88 LEU A C 1
ATOM 686 O O . LEU A 1 88 ? 4.037 -2.779 3.806 1.00 80.31 88 LEU A O 1
ATOM 690 N N . ASP A 1 89 ? 2.609 -4.197 2.787 1.00 78.19 89 ASP A N 1
ATOM 691 C CA . ASP A 1 89 ? 3.600 -4.901 1.974 1.00 78.19 89 ASP A CA 1
ATOM 692 C C . ASP A 1 89 ? 3.639 -4.275 0.576 1.00 78.19 89 ASP A C 1
ATOM 694 O O . ASP A 1 89 ? 2.598 -4.086 -0.062 1.00 78.19 89 ASP A O 1
ATOM 698 N N . ILE A 1 90 ? 4.841 -3.925 0.116 1.00 73.00 90 ILE A N 1
ATOM 699 C CA . ILE A 1 90 ? 5.073 -3.259 -1.164 1.00 73.00 90 ILE A CA 1
ATOM 700 C C . ILE A 1 90 ? 5.938 -4.167 -2.022 1.00 73.00 90 ILE A C 1
ATOM 702 O O . ILE A 1 90 ? 7.176 -4.127 -2.024 1.00 73.00 90 ILE A O 1
ATOM 706 N N . SER A 1 91 ? 5.257 -4.979 -2.809 1.00 68.25 91 SER A N 1
ATOM 707 C CA . SER A 1 91 ? 5.880 -5.903 -3.740 1.00 68.25 91 SER A CA 1
ATOM 708 C C . SER A 1 91 ? 5.899 -5.269 -5.137 1.00 68.25 91 SER A C 1
ATOM 710 O O . SER A 1 91 ? 4.876 -4.873 -5.688 1.00 68.25 91 SER A O 1
ATOM 712 N N . GLY A 1 92 ? 7.089 -5.133 -5.732 1.00 59.56 92 GLY A N 1
ATOM 713 C CA . GLY A 1 92 ? 7.253 -4.677 -7.125 1.00 59.56 92 GLY A CA 1
ATOM 714 C C . GLY A 1 92 ? 7.898 -3.298 -7.337 1.00 59.56 92 GLY A C 1
ATOM 715 O O . GLY A 1 92 ? 8.203 -2.951 -8.479 1.00 59.56 92 GLY A O 1
ATOM 716 N N . ALA A 1 93 ? 8.188 -2.530 -6.279 1.00 61.53 93 ALA A N 1
ATOM 717 C CA . ALA A 1 93 ? 8.922 -1.258 -6.366 1.00 61.53 93 ALA A CA 1
ATOM 718 C C . ALA A 1 93 ? 10.384 -1.416 -5.932 1.00 61.53 93 ALA A C 1
ATOM 720 O O . ALA A 1 93 ? 10.631 -2.026 -4.906 1.00 61.53 93 ALA A O 1
ATOM 721 N N . ARG A 1 94 ? 11.361 -0.792 -6.611 1.00 65.81 94 ARG A N 1
ATOM 722 C CA . ARG A 1 94 ? 12.736 -0.688 -6.066 1.00 65.81 94 ARG A CA 1
ATOM 723 C C . ARG A 1 94 ? 12.826 0.289 -4.888 1.00 65.81 94 ARG A C 1
ATOM 725 O O . ARG A 1 94 ? 13.540 0.017 -3.927 1.00 65.81 94 ARG A O 1
ATOM 732 N N . SER A 1 95 ? 12.138 1.427 -4.997 1.00 70.62 95 SER A N 1
ATOM 733 C CA . SER A 1 95 ? 12.093 2.499 -3.995 1.00 70.62 95 SER A CA 1
ATOM 734 C C . SER A 1 95 ? 10.877 3.397 -4.241 1.00 70.62 95 SER A C 1
ATOM 736 O O . SER A 1 95 ? 10.592 3.744 -5.395 1.00 70.62 95 SER A O 1
ATOM 738 N N . SER A 1 96 ? 10.148 3.772 -3.192 1.00 77.50 96 SER A N 1
ATOM 739 C CA . SER A 1 96 ? 8.978 4.661 -3.259 1.00 77.50 96 SER A CA 1
ATOM 740 C C . SER A 1 96 ? 8.836 5.500 -1.987 1.00 77.50 96 SER A C 1
ATOM 742 O O . SER A 1 96 ? 9.231 5.062 -0.911 1.00 77.50 96 SER A O 1
ATOM 744 N N . ILE A 1 97 ? 8.274 6.702 -2.117 1.00 81.56 97 ILE A N 1
ATOM 745 C CA . ILE A 1 97 ? 7.720 7.476 -1.003 1.00 81.56 97 ILE A CA 1
ATOM 746 C C . ILE A 1 97 ? 6.255 7.088 -0.875 1.00 81.56 97 ILE A C 1
ATOM 748 O O . ILE A 1 97 ? 5.524 7.084 -1.865 1.00 81.56 97 ILE A O 1
ATOM 752 N N . ILE A 1 98 ? 5.834 6.760 0.335 1.00 82.19 98 ILE A N 1
ATOM 753 C CA . ILE A 1 98 ? 4.463 6.396 0.651 1.00 82.19 98 ILE A CA 1
ATOM 754 C C . ILE A 1 98 ? 3.949 7.365 1.695 1.00 82.19 98 ILE A C 1
ATOM 756 O O . ILE A 1 98 ? 4.564 7.533 2.747 1.00 82.19 98 ILE A O 1
ATOM 760 N N . THR A 1 99 ? 2.818 7.984 1.382 1.00 85.25 99 THR A N 1
ATOM 761 C CA . THR A 1 99 ? 2.141 8.935 2.253 1.00 85.25 99 THR A CA 1
ATOM 762 C C . THR A 1 99 ? 0.764 8.396 2.600 1.00 85.25 99 THR A C 1
ATOM 764 O O . THR A 1 99 ? -0.031 8.085 1.711 1.00 85.25 99 THR A O 1
ATOM 767 N N . LEU A 1 100 ? 0.492 8.276 3.894 1.00 85.06 100 LEU A N 1
ATOM 768 C CA . LEU A 1 100 ? -0.805 7.898 4.440 1.00 85.06 100 LEU A CA 1
ATOM 769 C C . LEU A 1 100 ? -1.598 9.173 4.734 1.00 85.06 100 LEU A C 1
ATOM 771 O O . LEU A 1 100 ? -1.043 10.122 5.297 1.00 85.06 100 LEU A O 1
ATOM 775 N N . TYR A 1 101 ? -2.877 9.194 4.368 1.00 85.94 101 TYR A N 1
ATOM 776 C CA . TYR A 1 101 ? -3.767 10.335 4.574 1.00 85.94 101 TYR A CA 1
ATOM 777 C C . TYR A 1 101 ? -5.031 9.942 5.331 1.00 85.94 101 TYR A C 1
ATOM 779 O O . TYR A 1 101 ? -5.558 8.843 5.159 1.00 85.94 101 TYR A O 1
ATOM 787 N N . GLN A 1 102 ? -5.557 10.899 6.085 1.00 83.31 102 GLN A N 1
ATOM 788 C CA . GLN A 1 102 ? -6.864 10.832 6.723 1.00 83.31 102 GLN A CA 1
ATOM 789 C C . GLN A 1 102 ? -7.797 11.888 6.126 1.00 83.31 102 GLN A C 1
ATOM 791 O O . GLN A 1 102 ? -7.362 12.962 5.695 1.00 83.31 102 GLN A O 1
ATOM 796 N N . SER A 1 103 ? -9.081 11.565 6.067 1.00 79.75 103 SER A N 1
ATOM 797 C CA . SER A 1 103 ? -10.141 12.503 5.732 1.00 79.75 103 SER A CA 1
ATOM 798 C C . SER A 1 103 ? -10.409 13.457 6.897 1.00 79.75 103 SER A C 1
ATOM 800 O O . SER A 1 103 ? -10.491 13.035 8.048 1.00 79.75 103 SER A O 1
ATOM 802 N N . ALA A 1 104 ? -10.485 14.752 6.587 1.00 76.62 104 ALA A N 1
ATOM 803 C CA . ALA A 1 104 ? -10.870 15.803 7.531 1.00 76.62 104 ALA A CA 1
ATOM 804 C C . ALA A 1 104 ? -12.384 16.031 7.548 1.00 76.62 104 ALA A C 1
ATOM 806 O O . ALA A 1 104 ? -12.993 15.961 6.448 1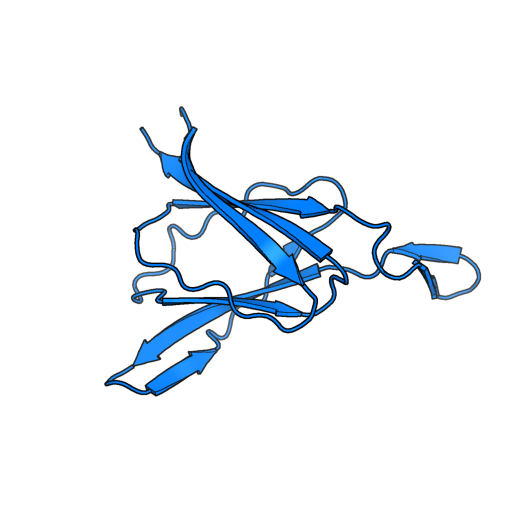.00 76.62 104 ALA A O 1
#

Sequence (104 aa):
MTLIPVSTVQAKSGERIPVSVEFDYVQVQFLTFANVSHFDGYKTIAPIFIQPVVDIGGINVAYDKTYRVNKNPSIIDLRDVSLPITALDISGARSSIITLYQSA